Protein AF-A0A0B1TG16-F1 (afdb_monomer_lite)

Sequence (67 aa):
MLEILSFSLVIQSVVTQVNKMELILVQAMWNNGDISPVRTYKNDPFQAANWTFGGGGFGQLSTVSWK

Radius of gyration: 27.08 Å; chains: 1; bounding box: 72×40×48 Å

Secondary structure (DSSP, 8-state):
-----------------STT-------------SB--S---TT-S--GGGG-SSSSSTTPBPGGGG-

Structure (mmCIF, N/CA/C/O backbone):
data_AF-A0A0B1TG16-F1
#
_entry.id   AF-A0A0B1TG16-F1
#
loop_
_atom_site.group_PDB
_atom_site.id
_atom_site.type_symbol
_atom_site.label_atom_id
_atom_site.label_alt_id
_atom_site.label_comp_id
_atom_site.label_asym_id
_atom_site.label_entity_id
_atom_site.label_seq_id
_atom_site.pdbx_PDB_ins_code
_atom_site.Cartn_x
_atom_site.Cartn_y
_atom_site.Cartn_z
_atom_site.occupancy
_atom_site.B_iso_or_equiv
_atom_site.auth_seq_id
_atom_site.auth_comp_id
_atom_site.auth_asym_id
_atom_site.auth_atom_id
_atom_site.pdbx_PDB_model_num
ATOM 1 N N . MET A 1 1 ? -54.823 34.425 30.793 1.00 45.38 1 MET A N 1
ATOM 2 C CA . MET A 1 1 ? -54.819 32.951 30.744 1.00 45.38 1 MET A CA 1
ATOM 3 C C . MET A 1 1 ? -54.446 32.548 29.328 1.00 45.38 1 MET A C 1
ATOM 5 O O . MET A 1 1 ? -55.292 32.607 28.450 1.00 45.38 1 MET A O 1
ATOM 9 N N . LEU A 1 2 ? -53.166 32.276 29.084 1.00 42.16 2 LEU A N 1
ATOM 10 C CA . LEU A 1 2 ? -52.687 31.691 27.833 1.00 42.16 2 LEU A CA 1
ATOM 11 C C . LEU A 1 2 ? -51.581 30.711 28.216 1.00 42.16 2 LEU A C 1
ATOM 13 O O . LEU A 1 2 ? -50.496 31.131 28.608 1.00 42.16 2 LEU A O 1
ATOM 17 N N . GLU A 1 3 ? -51.897 29.420 28.177 1.00 51.53 3 GLU A N 1
ATOM 18 C CA . GLU A 1 3 ? -50.910 28.361 28.352 1.00 51.53 3 GLU A CA 1
ATOM 19 C C . GLU A 1 3 ? -50.275 28.072 26.995 1.00 51.53 3 GLU A C 1
ATOM 21 O O . GLU A 1 3 ? -50.937 27.609 26.066 1.00 51.53 3 GLU A O 1
ATOM 26 N N . ILE A 1 4 ? -48.994 28.408 26.858 1.00 54.81 4 ILE A N 1
ATOM 27 C CA . ILE A 1 4 ? -48.199 28.029 25.693 1.00 54.81 4 ILE A CA 1
ATOM 28 C C . ILE A 1 4 ? -47.669 26.629 25.982 1.00 54.81 4 ILE A C 1
ATOM 30 O O . ILE A 1 4 ? -46.790 26.442 26.819 1.00 54.81 4 ILE A O 1
ATOM 34 N N . LEU A 1 5 ? -48.256 25.652 25.297 1.00 52.47 5 LEU A N 1
ATOM 35 C CA . LEU A 1 5 ? -47.876 24.247 25.327 1.00 52.47 5 LEU A CA 1
ATOM 36 C C . LEU A 1 5 ? -46.454 24.097 24.752 1.00 52.47 5 LEU A C 1
ATOM 38 O O . LEU A 1 5 ? -46.254 24.100 23.537 1.00 52.47 5 LEU A O 1
ATOM 42 N N . SER A 1 6 ? -45.446 24.011 25.615 1.00 56.72 6 SER A N 1
ATOM 43 C CA . SER A 1 6 ? -44.059 23.744 25.233 1.00 56.72 6 SER A CA 1
ATOM 44 C C . SER A 1 6 ? -43.908 22.270 24.850 1.00 56.72 6 SER A C 1
ATOM 46 O O . SER A 1 6 ? -43.835 21.384 25.699 1.00 56.72 6 SER A O 1
ATOM 48 N N . PHE A 1 7 ? -43.884 21.994 23.546 1.00 52.41 7 PHE A N 1
ATOM 49 C CA . PHE A 1 7 ? -43.652 20.652 23.020 1.00 52.41 7 PHE A CA 1
ATOM 50 C C . PHE A 1 7 ? -42.145 20.355 23.018 1.00 52.41 7 PHE A C 1
ATOM 52 O O . PHE A 1 7 ? -41.418 20.703 22.088 1.00 52.41 7 PHE A O 1
ATOM 59 N N . SER A 1 8 ? -41.657 19.749 24.098 1.00 59.69 8 SER A N 1
ATOM 60 C CA . SER A 1 8 ? -40.269 19.294 24.211 1.00 59.69 8 SER A CA 1
ATOM 61 C C . SER A 1 8 ? -40.081 18.012 23.395 1.00 59.69 8 SER A C 1
ATOM 63 O O . SER A 1 8 ? -40.529 16.941 23.803 1.00 59.69 8 SER A O 1
ATOM 65 N N . LEU A 1 9 ? -39.412 18.100 22.243 1.00 52.75 9 LEU A N 1
ATOM 66 C CA . LEU A 1 9 ? -38.988 16.927 21.475 1.00 52.75 9 LEU A CA 1
ATOM 67 C C . LEU A 1 9 ? -37.849 16.220 22.229 1.0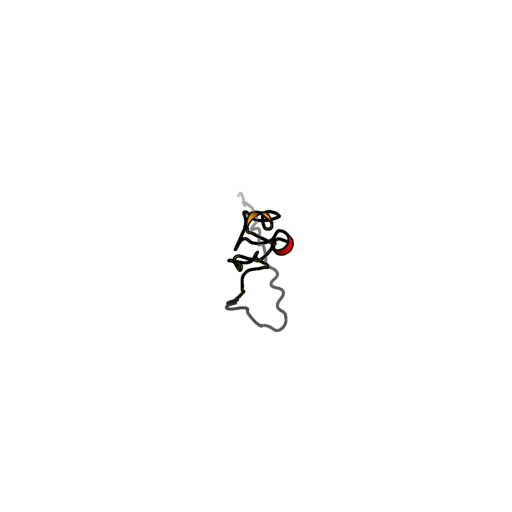0 52.75 9 LEU A C 1
ATOM 69 O O . LEU A 1 9 ? -36.686 16.600 22.115 1.00 52.75 9 LEU A O 1
ATOM 73 N N . VAL A 1 10 ? -38.177 15.192 23.013 1.00 60.34 10 VAL A N 1
ATOM 74 C CA . VAL A 1 10 ? -37.170 14.313 23.619 1.00 60.34 10 VAL A CA 1
ATOM 75 C C . VAL A 1 10 ? -36.783 13.261 22.583 1.00 60.34 10 VAL A C 1
ATOM 77 O O . VAL A 1 10 ? -37.476 12.262 22.407 1.00 60.34 10 VAL A O 1
ATOM 80 N N . ILE A 1 11 ? -35.666 13.475 21.886 1.00 62.62 11 ILE A N 1
ATOM 81 C CA . ILE A 1 11 ? -35.013 12.402 21.131 1.00 62.62 11 ILE A CA 1
ATOM 82 C C . ILE A 1 11 ? -34.314 11.518 22.168 1.00 62.62 11 ILE A C 1
ATOM 84 O O . ILE A 1 11 ? -33.194 11.802 22.586 1.00 62.62 11 ILE A O 1
ATOM 88 N N . GLN A 1 12 ? -34.996 10.475 22.645 1.00 60.22 12 GLN A N 1
ATOM 89 C CA . GLN A 1 12 ? -34.334 9.428 23.418 1.00 60.22 12 GLN A CA 1
ATOM 90 C C . GLN A 1 12 ? -33.430 8.654 22.459 1.00 60.22 12 GLN A C 1
ATOM 92 O O . GLN A 1 12 ? -33.908 7.967 21.556 1.00 60.22 12 GLN A O 1
ATOM 97 N N . SER A 1 13 ? -32.116 8.771 22.636 1.00 57.31 13 SER A N 1
ATOM 98 C CA . SER A 1 13 ? -31.184 7.818 22.050 1.00 57.31 13 SER A CA 1
ATOM 99 C C . SER A 1 13 ? -31.499 6.443 22.643 1.00 57.31 13 SER A C 1
ATOM 101 O O . SER A 1 13 ? -31.300 6.196 23.832 1.00 57.31 13 SER A O 1
ATOM 103 N N . VAL A 1 14 ? -32.038 5.534 21.829 1.00 61.44 14 VAL A N 1
ATOM 104 C CA . VAL A 1 14 ? -32.142 4.123 22.211 1.00 61.44 14 VAL A CA 1
ATOM 105 C C . VAL A 1 14 ? -30.723 3.574 22.224 1.00 61.44 14 VAL A C 1
ATOM 107 O O . VAL A 1 14 ? -30.166 3.201 21.194 1.00 61.44 14 VAL A O 1
ATOM 110 N N . VAL A 1 15 ? -30.108 3.572 23.403 1.00 63.12 15 VAL A N 1
ATOM 111 C CA . VAL A 1 15 ? -28.848 2.872 23.623 1.00 63.12 15 VAL A CA 1
ATOM 112 C C . VAL A 1 15 ? -29.182 1.386 23.703 1.00 63.12 15 VAL A C 1
ATOM 114 O O . VAL A 1 15 ? -29.660 0.894 24.725 1.00 63.12 15 VAL A O 1
ATOM 117 N N . THR A 1 16 ? -28.953 0.653 22.615 1.00 60.19 16 THR A N 1
ATOM 118 C CA . THR A 1 16 ? -29.011 -0.811 22.623 1.00 60.19 16 THR A CA 1
ATOM 119 C C . THR A 1 16 ? -27.815 -1.338 23.414 1.00 60.19 16 THR A C 1
ATOM 121 O O . THR A 1 16 ? -26.739 -1.551 22.859 1.00 60.19 16 THR A O 1
ATOM 124 N N . GLN A 1 17 ? -27.967 -1.506 24.727 1.00 57.41 17 GLN A N 1
ATOM 125 C CA . GLN A 1 17 ? -26.932 -2.132 25.545 1.00 57.41 17 GLN A CA 1
ATOM 126 C C . GLN A 1 17 ? -27.039 -3.653 25.461 1.00 57.41 17 GLN A C 1
ATOM 128 O O . GLN A 1 17 ? -27.962 -4.253 26.008 1.00 57.41 17 GLN A O 1
ATOM 133 N N . VAL A 1 18 ? -26.055 -4.287 24.825 1.00 63.62 18 VAL A N 1
ATOM 134 C CA . VAL A 1 18 ? -25.788 -5.715 25.016 1.00 63.62 18 VAL A CA 1
ATOM 135 C C . VAL A 1 18 ? -24.793 -5.830 26.176 1.00 63.62 18 VAL A C 1
ATOM 137 O O . VAL A 1 18 ? -23.695 -5.285 26.120 1.00 63.62 18 VAL A O 1
ATOM 140 N N . ASN A 1 19 ? -25.185 -6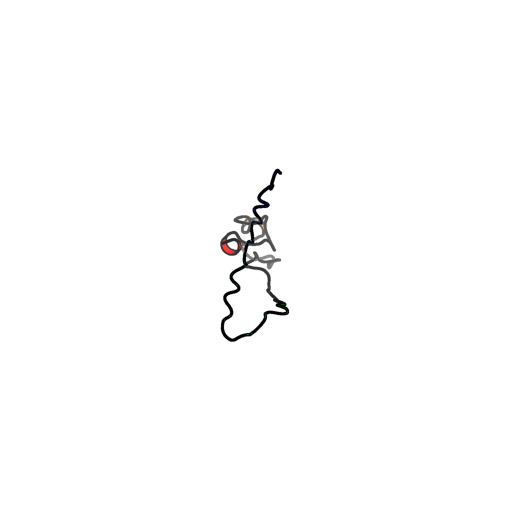.512 27.254 1.00 72.12 19 ASN A N 1
ATOM 141 C CA . ASN A 1 19 ? -24.328 -6.891 28.391 1.00 72.12 19 ASN A CA 1
ATOM 142 C C . ASN A 1 19 ? -23.728 -5.771 29.266 1.00 72.12 19 ASN A C 1
ATOM 144 O O . ASN A 1 19 ? -22.781 -6.037 30.002 1.00 72.12 19 ASN A O 1
ATOM 148 N N . LYS A 1 20 ? -24.287 -4.552 29.263 1.00 78.88 20 LYS A N 1
ATOM 149 C CA . LYS A 1 20 ? -23.846 -3.442 30.142 1.00 78.88 20 LYS A CA 1
ATOM 150 C C . LYS A 1 20 ? -22.370 -3.045 29.990 1.00 78.88 20 LYS A C 1
ATOM 152 O O . LYS A 1 20 ? -21.784 -2.489 30.914 1.00 78.88 20 LYS A O 1
ATOM 157 N N . MET A 1 21 ? -21.760 -3.353 28.849 1.00 82.94 21 MET A N 1
ATOM 158 C CA . MET A 1 21 ? -20.405 -2.907 28.547 1.00 82.94 21 MET A CA 1
ATOM 159 C C . MET A 1 21 ? -20.461 -1.577 27.802 1.00 82.94 21 MET A C 1
ATOM 161 O O . MET A 1 21 ? -21.260 -1.407 26.882 1.00 82.94 21 MET A O 1
ATOM 165 N N . GLU A 1 22 ? -19.602 -0.648 28.203 1.00 82.94 22 GLU A N 1
ATOM 166 C CA . GLU A 1 22 ? -19.451 0.660 27.574 1.00 82.94 22 GLU A CA 1
ATOM 167 C C . GLU A 1 22 ? -18.141 0.691 26.782 1.00 82.94 22 GLU A C 1
ATOM 169 O O . GLU A 1 22 ? -17.077 0.339 27.296 1.00 82.94 22 GLU A O 1
ATOM 174 N N . LEU A 1 23 ? -18.215 1.089 25.512 1.00 86.12 23 LEU A N 1
ATOM 175 C CA . LEU A 1 23 ? -17.032 1.291 24.685 1.00 86.12 23 LEU A CA 1
ATOM 176 C C . LEU A 1 23 ? -16.365 2.612 25.077 1.00 86.12 23 LEU A C 1
ATOM 178 O O . LEU A 1 23 ? -16.833 3.675 24.684 1.00 86.12 23 LEU A O 1
ATOM 182 N N . ILE A 1 24 ? -15.269 2.540 25.830 1.00 91.62 24 ILE A N 1
ATOM 183 C CA . ILE A 1 24 ? -14.553 3.737 26.299 1.00 91.62 24 ILE A CA 1
ATOM 184 C C . ILE A 1 24 ? -13.591 4.283 25.233 1.00 91.62 24 ILE A C 1
ATOM 186 O O . ILE A 1 24 ? -13.522 5.490 25.020 1.00 91.62 24 ILE A O 1
ATOM 190 N N . LEU A 1 25 ? -12.839 3.409 24.552 1.00 93.19 25 LEU A N 1
ATOM 191 C CA . LEU A 1 25 ? -11.871 3.795 23.521 1.00 93.19 25 LEU A CA 1
ATOM 192 C C . LEU A 1 25 ? -11.562 2.615 22.592 1.00 93.19 25 LEU A C 1
ATOM 194 O O . LEU A 1 25 ? -11.373 1.491 23.054 1.00 93.19 25 LEU A O 1
ATOM 198 N N . VAL A 1 26 ? -11.428 2.893 21.294 1.00 93.69 26 VAL A N 1
ATOM 199 C CA . VAL A 1 26 ? -10.806 1.986 20.321 1.00 93.69 26 VAL A CA 1
ATOM 200 C C . VAL A 1 26 ? -9.626 2.705 19.694 1.00 93.69 26 VAL A C 1
ATOM 202 O O . VAL A 1 26 ? -9.786 3.781 19.125 1.00 93.69 26 VAL A O 1
ATOM 205 N N . GLN A 1 27 ? -8.452 2.086 19.762 1.00 95.69 27 GLN A N 1
ATOM 206 C CA . GLN A 1 27 ? -7.307 2.477 18.956 1.00 95.69 27 GLN A CA 1
ATOM 207 C C . GLN A 1 27 ? -7.000 1.339 17.995 1.00 95.69 27 GLN A C 1
ATOM 209 O O . GLN A 1 27 ? -6.675 0.231 18.417 1.00 95.69 27 GLN A O 1
ATOM 214 N N . ALA A 1 28 ? -7.117 1.616 16.704 1.00 94.50 28 ALA A N 1
ATOM 215 C CA . ALA A 1 28 ? -6.815 0.648 15.670 1.00 94.50 28 ALA A CA 1
ATOM 216 C C . ALA A 1 28 ? -5.502 1.004 14.972 1.00 94.50 28 ALA A C 1
ATOM 218 O O . ALA A 1 28 ? -5.191 2.174 14.746 1.00 94.50 28 ALA A O 1
ATOM 219 N N . MET A 1 29 ? -4.736 -0.032 14.645 1.00 95.75 29 MET A N 1
ATOM 220 C CA . MET A 1 29 ? -3.524 0.062 13.845 1.00 95.75 29 MET A CA 1
ATOM 221 C C . MET A 1 29 ? -3.750 -0.740 12.573 1.00 95.75 29 MET A C 1
ATOM 223 O O . MET A 1 29 ? -4.052 -1.931 12.629 1.00 95.75 29 MET A O 1
ATOM 227 N N . TRP A 1 30 ? -3.599 -0.083 11.434 1.00 92.50 30 TRP A N 1
ATOM 228 C CA . TRP A 1 30 ? -3.733 -0.690 10.118 1.00 92.50 30 TRP A CA 1
ATOM 229 C C . TRP A 1 30 ? -2.565 -0.267 9.243 1.00 92.50 30 TRP A C 1
ATOM 231 O O . TRP A 1 30 ? -2.055 0.849 9.354 1.00 92.50 30 TRP A O 1
ATOM 241 N N . ASN A 1 31 ? -2.160 -1.182 8.370 1.00 90.88 31 ASN A N 1
ATOM 242 C CA . ASN A 1 31 ? -1.270 -0.857 7.270 1.00 90.88 31 ASN A CA 1
ATOM 243 C C . ASN A 1 31 ? -2.067 -0.244 6.118 1.00 90.88 31 ASN A C 1
ATOM 245 O O . ASN A 1 31 ? -3.298 -0.278 6.086 1.00 90.88 31 ASN A O 1
ATOM 249 N N . ASN A 1 32 ? -1.329 0.291 5.154 1.00 89.38 32 ASN A N 1
ATOM 250 C CA . ASN A 1 32 ? -1.883 0.738 3.887 1.00 89.38 32 ASN A CA 1
ATOM 251 C C . ASN A 1 32 ? -2.571 -0.443 3.174 1.00 89.38 32 ASN A C 1
ATOM 253 O O . ASN A 1 32 ? -2.194 -1.600 3.380 1.00 89.38 32 ASN A O 1
ATOM 257 N N . GLY A 1 33 ? -3.545 -0.145 2.311 1.00 89.19 33 GLY A N 1
ATOM 258 C CA . GLY A 1 33 ? -4.083 -1.130 1.370 1.00 89.19 33 GLY A CA 1
A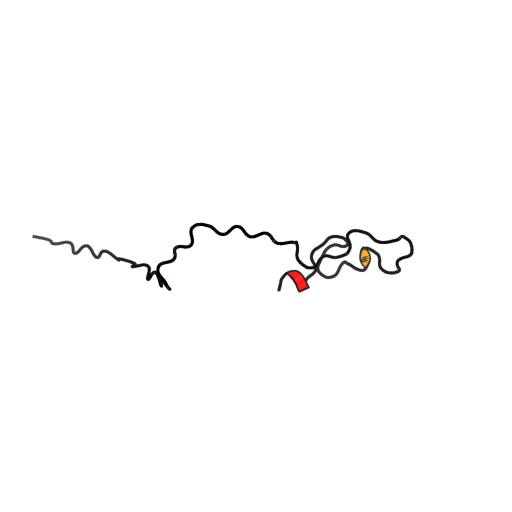TOM 259 C C . GLY A 1 33 ? -3.030 -1.608 0.362 1.00 89.19 33 GLY A C 1
ATOM 260 O O . GLY A 1 33 ? -1.856 -1.244 0.442 1.00 89.19 33 GLY A O 1
ATOM 261 N N . ASP A 1 34 ? -3.454 -2.403 -0.616 1.00 91.50 34 ASP A N 1
ATOM 262 C CA . ASP A 1 34 ? -2.609 -2.787 -1.747 1.00 91.50 34 ASP A CA 1
ATOM 263 C C . ASP A 1 34 ? -2.040 -1.542 -2.462 1.00 91.50 34 ASP A C 1
ATOM 265 O O . ASP A 1 34 ? -2.771 -0.613 -2.836 1.00 91.50 34 ASP A O 1
ATOM 269 N N . ILE A 1 35 ? -0.713 -1.519 -2.600 1.00 92.00 35 ILE A N 1
ATOM 270 C CA . ILE A 1 35 ? 0.064 -0.453 -3.235 1.00 92.00 35 ILE A CA 1
ATOM 271 C C . ILE A 1 35 ? 0.951 -1.048 -4.326 1.00 92.00 35 ILE A C 1
ATOM 273 O O . ILE A 1 35 ? 1.481 -2.151 -4.188 1.00 92.00 35 ILE A O 1
ATOM 277 N N . SER A 1 36 ? 1.185 -0.283 -5.389 1.00 93.31 36 SER A N 1
ATOM 278 C CA . SER A 1 36 ? 2.207 -0.625 -6.374 1.00 93.31 36 SER A CA 1
ATOM 279 C C . SER A 1 36 ? 3.603 -0.673 -5.723 1.00 93.31 36 SER A C 1
ATOM 281 O O . SER A 1 36 ? 3.845 -0.000 -4.710 1.00 93.31 36 SER A O 1
ATOM 283 N N . PRO A 1 37 ? 4.560 -1.433 -6.294 1.00 94.56 37 PRO A N 1
ATOM 284 C CA . PRO A 1 37 ? 5.929 -1.479 -5.788 1.00 94.56 37 PRO A CA 1
ATOM 285 C C . PRO A 1 37 ? 6.505 -0.073 -5.638 1.00 94.56 37 PRO A C 1
ATOM 287 O O . PRO A 1 37 ? 6.248 0.786 -6.470 1.00 94.56 37 PRO A O 1
ATOM 290 N N . VAL A 1 38 ? 7.313 0.180 -4.609 1.00 95.12 38 VAL A N 1
ATOM 291 C CA . VAL A 1 38 ? 7.953 1.500 -4.420 1.00 95.12 38 VAL A CA 1
ATOM 292 C C . VAL A 1 38 ? 9.154 1.678 -5.361 1.00 95.12 38 VAL A C 1
ATOM 294 O O . VAL A 1 38 ? 9.541 2.793 -5.703 1.00 95.12 38 VAL A O 1
ATOM 297 N N . ARG A 1 39 ? 9.759 0.565 -5.782 1.00 95.38 39 ARG A N 1
ATOM 298 C CA . ARG A 1 39 ? 10.861 0.483 -6.746 1.00 95.38 39 ARG A CA 1
ATOM 299 C C . ARG A 1 39 ? 11.005 -0.953 -7.234 1.00 95.38 39 ARG A C 1
ATOM 301 O O . ARG A 1 39 ? 10.510 -1.871 -6.584 1.00 95.38 39 ARG A O 1
ATOM 308 N N . THR A 1 40 ? 11.764 -1.139 -8.307 1.00 96.56 40 THR A N 1
ATOM 309 C CA . THR A 1 40 ? 12.145 -2.464 -8.801 1.00 96.56 40 THR A CA 1
ATOM 310 C C . THR A 1 40 ? 13.591 -2.488 -9.316 1.00 96.56 40 THR A C 1
ATOM 312 O O . THR A 1 40 ? 14.289 -1.469 -9.302 1.00 96.56 40 THR A O 1
ATOM 315 N N . TYR A 1 41 ? 14.061 -3.662 -9.727 1.00 96.88 41 TYR A N 1
ATOM 316 C CA . TYR A 1 41 ? 15.370 -3.879 -10.327 1.00 96.88 41 TYR A CA 1
ATOM 317 C C . TYR A 1 41 ? 15.453 -3.279 -11.734 1.00 96.88 41 TYR A C 1
ATOM 319 O O . TYR A 1 41 ? 14.470 -3.192 -12.467 1.00 96.88 41 TYR A O 1
ATOM 327 N N . LYS A 1 42 ? 16.667 -2.911 -12.154 1.00 96.06 42 LYS A N 1
ATOM 328 C CA . LYS A 1 42 ? 16.904 -2.281 -13.464 1.00 96.06 42 LYS A CA 1
ATOM 329 C C . LYS A 1 42 ? 16.453 -3.149 -14.648 1.00 96.06 42 LYS A C 1
ATOM 331 O O . LYS A 1 42 ? 16.096 -2.613 -15.689 1.00 96.06 42 LYS A O 1
ATOM 336 N N . ASN A 1 43 ? 16.520 -4.469 -14.505 1.00 97.25 43 ASN A N 1
ATOM 337 C C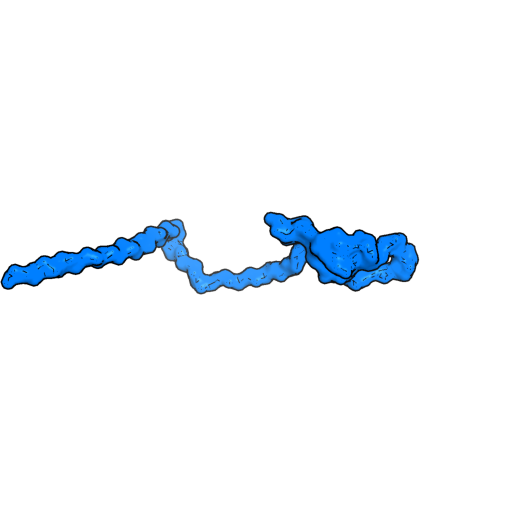A . ASN A 1 43 ? 16.171 -5.446 -15.535 1.00 97.25 43 ASN A CA 1
ATOM 338 C C . ASN A 1 43 ? 14.760 -6.033 -15.375 1.00 97.25 43 ASN A C 1
ATOM 340 O O . ASN A 1 43 ? 14.432 -6.983 -16.081 1.00 97.25 43 ASN A O 1
ATOM 344 N N . ASP A 1 44 ? 13.940 -5.502 -14.465 1.00 97.38 44 ASP A N 1
ATOM 345 C CA . ASP A 1 44 ? 12.527 -5.868 -14.403 1.00 97.38 44 ASP A CA 1
ATOM 346 C C . ASP A 1 44 ? 11.821 -5.373 -15.683 1.00 97.38 44 ASP A C 1
ATOM 348 O O . ASP A 1 44 ? 11.932 -4.187 -16.016 1.00 97.38 44 ASP A O 1
ATOM 352 N N . PRO A 1 45 ? 11.114 -6.233 -16.436 1.00 96.69 45 PRO A N 1
ATOM 353 C CA . PRO A 1 45 ? 10.329 -5.788 -17.586 1.00 96.69 45 PRO A CA 1
ATOM 354 C C . PRO A 1 45 ? 9.170 -4.846 -17.213 1.00 96.69 45 PRO A C 1
ATOM 356 O O . PRO A 1 45 ? 8.674 -4.135 -18.086 1.00 96.69 45 PRO A O 1
ATOM 359 N N . PHE A 1 46 ? 8.740 -4.810 -15.948 1.00 95.38 46 PHE A N 1
ATOM 360 C CA . PHE A 1 46 ? 7.669 -3.944 -15.460 1.00 95.38 46 PHE A CA 1
ATOM 361 C C . PHE A 1 46 ? 8.235 -2.745 -14.701 1.00 95.38 46 PHE A C 1
ATOM 363 O O . PHE A 1 46 ? 8.729 -2.849 -13.583 1.00 95.38 46 PHE A O 1
ATOM 370 N N . GLN A 1 47 ? 8.122 -1.568 -15.304 1.00 94.62 47 GLN A N 1
ATOM 371 C CA . GLN A 1 47 ? 8.614 -0.305 -14.759 1.00 94.62 47 GLN A CA 1
ATOM 372 C C . GLN A 1 47 ? 7.455 0.573 -14.283 1.00 94.62 47 GLN A C 1
ATOM 374 O O . GLN A 1 47 ? 6.289 0.227 -14.454 1.00 94.62 47 GLN A O 1
ATOM 379 N N . ALA A 1 48 ? 7.753 1.734 -13.692 1.00 93.00 48 ALA A N 1
ATOM 380 C CA . ALA A 1 48 ? 6.742 2.625 -13.109 1.00 93.00 48 ALA A CA 1
ATOM 381 C C . ALA A 1 48 ? 5.559 2.927 -14.055 1.00 93.00 48 ALA A C 1
ATOM 383 O O . ALA A 1 48 ? 4.420 3.003 -13.606 1.00 93.00 48 ALA A O 1
ATOM 384 N N . ALA A 1 49 ? 5.812 3.031 -15.365 1.00 93.19 49 ALA A N 1
ATOM 385 C CA . ALA A 1 49 ? 4.782 3.263 -16.379 1.00 93.19 49 ALA A CA 1
ATOM 386 C C . ALA A 1 49 ? 3.731 2.137 -16.465 1.00 93.19 49 ALA A C 1
ATOM 388 O O . ALA A 1 49 ? 2.576 2.396 -16.803 1.00 93.19 49 ALA A O 1
ATOM 389 N N . ASN A 1 50 ? 4.105 0.900 -16.122 1.00 94.00 50 ASN A N 1
ATOM 390 C CA . ASN A 1 50 ? 3.196 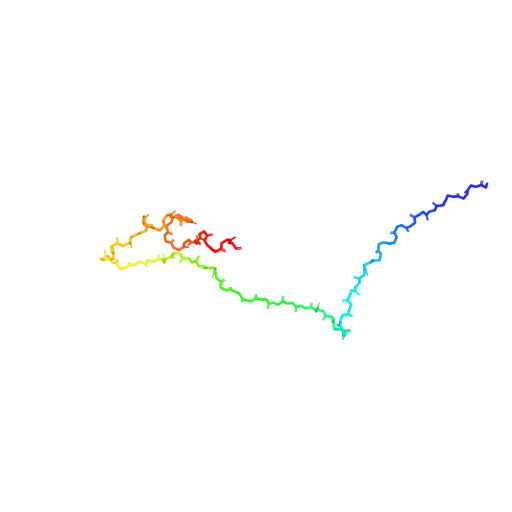-0.246 -16.062 1.00 94.00 50 ASN A CA 1
ATOM 391 C C . ASN A 1 50 ? 2.265 -0.196 -14.839 1.00 94.00 50 ASN A C 1
ATOM 393 O O . ASN A 1 50 ? 1.242 -0.872 -14.828 1.00 94.00 50 ASN A O 1
ATOM 397 N N . TRP A 1 51 ? 2.586 0.628 -13.837 1.00 91.12 51 TRP A N 1
ATOM 398 C CA . TRP A 1 51 ? 1.836 0.782 -12.587 1.00 91.12 51 TRP A CA 1
ATOM 399 C C . TRP A 1 51 ? 1.011 2.075 -12.562 1.00 91.12 51 TRP A C 1
ATOM 401 O O . TRP A 1 51 ? 0.915 2.741 -11.536 1.00 91.12 51 TRP A O 1
ATOM 411 N N . THR A 1 52 ? 0.441 2.455 -13.708 1.00 89.75 52 THR A N 1
ATOM 412 C CA . THR A 1 52 ? -0.363 3.682 -13.865 1.00 89.75 52 THR A CA 1
ATOM 413 C C . THR A 1 52 ? -1.873 3.453 -13.720 1.00 89.75 52 THR A C 1
ATOM 415 O O . THR A 1 52 ? -2.653 4.401 -13.615 1.00 89.75 52 THR A O 1
ATOM 418 N N . PHE A 1 53 ? -2.321 2.193 -13.704 1.00 81.75 53 PHE A N 1
ATOM 419 C CA . PHE A 1 53 ? -3.726 1.865 -13.484 1.00 81.75 53 PHE A CA 1
ATOM 420 C C . PHE A 1 53 ? -4.063 1.935 -11.992 1.00 81.75 53 PHE A C 1
ATOM 422 O O . PHE A 1 53 ? -3.599 1.126 -11.194 1.00 81.75 53 PHE A O 1
ATOM 429 N N . GLY A 1 54 ? -4.896 2.906 -11.625 1.00 70.69 54 GLY A N 1
ATOM 430 C CA . GLY A 1 54 ? -5.354 3.112 -10.253 1.00 70.69 54 GLY A CA 1
ATOM 431 C C . GLY A 1 54 ? -4.437 3.938 -9.355 1.00 70.69 54 GLY A C 1
ATOM 432 O O . GLY A 1 54 ? -4.828 4.229 -8.234 1.00 70.69 54 GLY A O 1
ATOM 433 N N . GLY A 1 55 ? -3.297 4.396 -9.871 1.00 69.81 55 GLY A N 1
ATOM 434 C CA . GLY A 1 55 ? -2.362 5.297 -9.201 1.00 69.81 55 GLY A CA 1
ATOM 435 C C . GLY A 1 55 ? -1.308 5.807 -10.187 1.00 69.81 55 GLY A C 1
ATOM 436 O O . GLY A 1 55 ? -1.139 5.242 -11.257 1.00 69.81 55 GLY A O 1
ATOM 437 N N . GLY A 1 56 ? -0.601 6.891 -9.868 1.00 82.94 56 GLY A N 1
ATOM 438 C CA . GLY A 1 56 ? 0.349 7.560 -10.775 1.00 82.94 56 GLY A CA 1
ATOM 439 C C . GLY A 1 56 ? 1.723 6.891 -10.961 1.00 82.94 56 GLY A C 1
ATOM 440 O O . GLY A 1 56 ? 2.681 7.597 -11.270 1.00 82.94 56 GLY A O 1
ATOM 441 N N . GLY A 1 57 ? 1.858 5.578 -10.740 1.00 91.31 57 GLY A N 1
ATOM 442 C CA . GLY A 1 57 ? 3.137 4.858 -10.777 1.00 91.31 57 GLY A CA 1
ATOM 443 C C . GLY A 1 57 ? 3.458 4.139 -9.466 1.00 91.31 57 GLY A C 1
ATOM 444 O O . GLY A 1 57 ? 2.563 3.711 -8.741 1.00 91.31 57 GLY A O 1
ATOM 445 N N . PHE A 1 58 ? 4.748 3.992 -9.163 1.00 94.50 58 PHE A N 1
ATOM 446 C CA . PHE A 1 58 ? 5.254 3.298 -7.973 1.00 94.50 58 PHE A CA 1
ATOM 447 C C . PHE A 1 58 ? 4.804 3.917 -6.636 1.00 94.50 58 PHE A C 1
ATOM 449 O O . PHE A 1 58 ? 4.713 5.137 -6.497 1.00 94.50 58 PHE A O 1
ATOM 456 N N . GLY A 1 59 ? 4.567 3.062 -5.636 1.00 93.12 59 GLY A N 1
ATOM 457 C CA . GLY A 1 59 ? 4.177 3.437 -4.275 1.00 93.12 59 GLY A CA 1
ATOM 458 C C . GLY A 1 59 ? 2.776 4.041 -4.136 1.00 93.12 59 GLY A C 1
ATOM 459 O O . GLY A 1 59 ? 2.500 4.694 -3.133 1.00 93.12 59 GLY A O 1
ATOM 460 N N . GLN A 1 60 ? 1.907 3.868 -5.130 1.00 91.94 60 GLN A N 1
ATOM 461 C CA . GLN A 1 60 ? 0.546 4.409 -5.136 1.00 91.94 60 GLN A CA 1
ATOM 462 C C . GLN A 1 60 ? -0.467 3.316 -4.792 1.00 91.94 60 GLN A C 1
ATOM 464 O O . GLN A 1 60 ? -0.270 2.160 -5.161 1.00 91.94 60 GLN A O 1
ATOM 469 N N . LEU A 1 61 ? -1.554 3.679 -4.104 1.00 90.81 61 LEU A N 1
ATOM 470 C CA . LEU A 1 61 ? -2.664 2.756 -3.840 1.00 90.81 61 LEU A CA 1
ATOM 471 C C . LEU A 1 61 ? -3.258 2.263 -5.156 1.00 90.81 61 LEU A C 1
ATOM 473 O O . LEU A 1 61 ? -3.473 3.054 -6.069 1.00 90.81 61 LEU A O 1
ATOM 477 N N . SER A 1 62 ? -3.547 0.971 -5.241 1.00 87.81 62 SER A N 1
ATOM 478 C CA . SER A 1 62 ? -4.269 0.405 -6.375 1.00 87.81 62 SER A CA 1
ATOM 479 C C . SER A 1 62 ? -5.771 0.700 -6.276 1.00 87.81 62 SER A C 1
ATOM 481 O O . SER A 1 62 ? -6.317 0.922 -5.194 1.00 87.81 62 SER A O 1
ATOM 483 N N . THR A 1 63 ? -6.488 0.659 -7.403 1.00 85.94 63 THR A N 1
ATOM 484 C CA . THR A 1 63 ? -7.957 0.828 -7.431 1.00 85.94 63 THR A CA 1
ATOM 485 C C . THR A 1 63 ? -8.714 -0.262 -6.681 1.00 85.94 63 THR A C 1
ATOM 487 O O . THR A 1 63 ? -9.862 -0.040 -6.301 1.00 85.94 63 THR A O 1
ATOM 490 N N . VAL A 1 64 ? -8.098 -1.426 -6.452 1.00 84.81 64 VAL A N 1
ATOM 491 C CA . VAL A 1 64 ? -8.710 -2.503 -5.662 1.00 84.81 64 VAL A CA 1
ATOM 492 C C . VAL A 1 64 ? -8.722 -2.192 -4.165 1.00 84.81 64 VAL A C 1
ATOM 494 O O . VAL A 1 64 ? -9.616 -2.665 -3.478 1.00 84.81 64 VAL A O 1
ATOM 497 N N . SER A 1 65 ? -7.812 -1.344 -3.678 1.00 80.69 65 SER A N 1
ATOM 498 C CA . SER A 1 65 ? -7.745 -0.931 -2.267 1.00 80.69 65 SER A CA 1
ATOM 499 C C . SER A 1 65 ? -8.851 0.026 -1.831 1.00 80.69 65 SER A C 1
ATOM 501 O O . SER A 1 65 ? -9.040 0.227 -0.636 1.00 80.69 65 SER A O 1
ATOM 503 N N . TRP A 1 66 ? -9.550 0.653 -2.778 1.00 68.62 66 TRP A N 1
ATOM 504 C CA . TRP A 1 66 ? -10.604 1.635 -2.498 1.00 68.62 66 TRP A CA 1
ATOM 505 C C . TRP A 1 66 ? -12.010 1.023 -2.392 1.00 68.62 66 TRP A C 1
ATOM 507 O O . TRP A 1 66 ? -12.961 1.762 -2.140 1.00 68.62 66 TRP A O 1
ATOM 517 N N . LYS A 1 67 ? -12.160 -0.283 -2.644 1.00 61.00 67 LYS A N 1
ATOM 518 C CA . LYS A 1 67 ? -13.441 -1.004 -2.586 1.00 61.00 67 LYS A CA 1
ATOM 519 C C . LYS A 1 67 ? -13.678 -1.619 -1.217 1.00 61.00 67 LYS A C 1
ATOM 521 O O . LYS A 1 67 ? -14.855 -1.592 -0.798 1.00 61.00 67 LYS A O 1
#

pLDDT: mean 80.2, std 16.42, range [42.16, 97.38]

Foldseek 3Di:
DDDDPPDDPDPPDPPPDDPPDDCPDDDDDDDQFDFAAQADDPPPPDAQVNVVAQANGHGGDHPVRVD

Organism: Oesophagostomum dentatum (NCBI:txid61180)

InterPro domains:
  IPR029033 Histidine phosphatase superfamily [SSF53254] 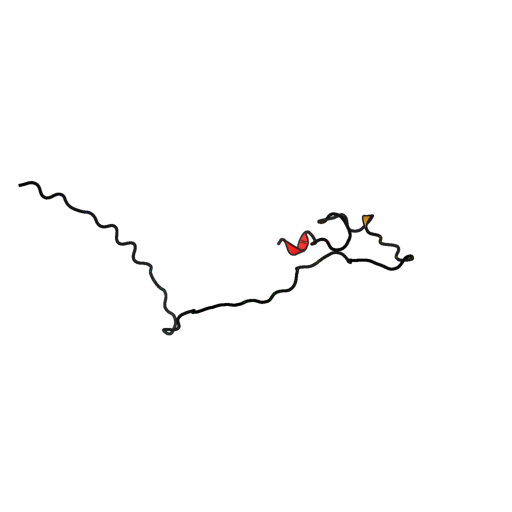(17-63)